Protein AF-A0A1G4YHC2-F1 (afdb_monomer_lite)

pLDDT: mean 73.02, std 13.49, range [47.75, 97.12]

Secondary structure (DSSP, 8-state):
-PPEEE-TTS-EEEE-SSS--B-TTSPBP--SS-EEEEEEEE-SSSS-----EEEEEE--SSTTS----EEE-HHHHHHHHHHHHHHHHHHHHHHHHHHHHHHHHSS--

Sequence (109 aa):
MSARLLDHGGNHWVAHGHTICHKQNGNPDAMPGVGLDVYSYHSAGGSNKSHRPFVLVIVGSGPTAGILPLHITPDDARSLATALNRAAAAADAADAAVQARHRRQEVPA

Structure (mmCIF, N/CA/C/O backbone):
data_AF-A0A1G4YHC2-F1
#
_entry.id   AF-A0A1G4YHC2-F1
#
loop_
_atom_site.group_PDB
_atom_site.id
_atom_site.type_symbol
_atom_site.label_atom_id
_atom_site.label_alt_id
_atom_site.label_comp_id
_atom_site.label_asym_id
_atom_site.label_entity_id
_atom_site.label_seq_id
_atom_site.pdbx_PDB_ins_code
_atom_site.Cartn_x
_atom_site.Cartn_y
_atom_site.Cartn_z
_atom_site.occupancy
_atom_site.B_iso_or_equiv
_atom_site.auth_seq_id
_atom_site.auth_comp_id
_atom_site.auth_asym_id
_atom_site.auth_atom_id
_atom_site.pdbx_PDB_model_num
ATOM 1 N N . MET A 1 1 ? 12.236 16.502 -8.031 1.00 47.75 1 MET A N 1
ATOM 2 C CA . MET A 1 1 ? 13.195 16.025 -9.058 1.00 47.75 1 MET A CA 1
ATOM 3 C C . MET A 1 1 ? 13.102 14.512 -9.086 1.00 47.75 1 MET A C 1
ATOM 5 O O . MET A 1 1 ? 13.240 13.915 -8.030 1.00 47.75 1 MET A O 1
ATOM 9 N N . SER A 1 2 ? 12.823 13.918 -10.245 1.00 54.19 2 SER A N 1
ATOM 10 C CA . SER A 1 2 ? 12.753 12.463 -10.404 1.00 54.19 2 SER A CA 1
ATOM 11 C C . SER A 1 2 ? 14.155 11.888 -10.633 1.00 54.19 2 SER A C 1
ATOM 13 O O . SER A 1 2 ? 14.878 12.378 -11.502 1.00 54.19 2 SER A O 1
ATOM 15 N N . ALA A 1 3 ? 14.557 10.888 -9.846 1.00 63.66 3 ALA A N 1
ATOM 16 C CA . ALA A 1 3 ? 15.840 10.208 -10.006 1.00 63.66 3 ALA A CA 1
ATOM 17 C C . ALA A 1 3 ? 15.655 8.950 -10.868 1.00 63.66 3 ALA A C 1
ATOM 19 O O . ALA A 1 3 ? 14.862 8.069 -10.532 1.00 63.66 3 ALA A O 1
ATOM 20 N N . ARG A 1 4 ? 16.383 8.868 -11.989 1.00 66.69 4 ARG A N 1
ATOM 21 C CA . ARG A 1 4 ? 16.419 7.672 -12.839 1.00 66.69 4 ARG A CA 1
ATOM 22 C C . ARG A 1 4 ? 17.506 6.730 -12.329 1.00 66.69 4 ARG A C 1
ATOM 24 O O . ARG A 1 4 ? 18.675 7.103 -12.309 1.00 66.69 4 ARG A O 1
ATOM 31 N N . LEU A 1 5 ? 17.122 5.514 -11.956 1.00 68.75 5 LEU A N 1
ATOM 32 C CA . LEU A 1 5 ? 18.031 4.466 -11.483 1.00 68.75 5 LEU A CA 1
ATOM 33 C C . LEU A 1 5 ? 18.165 3.406 -12.574 1.00 68.75 5 LEU A C 1
ATOM 35 O O . LEU A 1 5 ? 17.143 2.945 -13.079 1.00 68.75 5 LEU A O 1
ATOM 39 N N . LEU A 1 6 ? 19.395 3.064 -12.965 1.00 71.19 6 LEU A N 1
ATOM 40 C CA . LEU A 1 6 ? 19.687 2.137 -14.062 1.00 71.19 6 LEU A CA 1
ATOM 41 C C . LEU A 1 6 ? 20.525 0.958 -13.564 1.00 71.19 6 LEU A C 1
ATOM 43 O O . LEU A 1 6 ? 21.479 1.160 -12.812 1.00 71.19 6 LEU A O 1
ATOM 47 N N . ASP A 1 7 ? 20.203 -0.247 -14.033 1.00 71.12 7 ASP A N 1
ATOM 48 C CA . ASP A 1 7 ? 21.059 -1.421 -13.864 1.00 71.12 7 ASP A CA 1
ATOM 49 C C . ASP A 1 7 ? 21.890 -1.725 -15.127 1.00 71.12 7 ASP A C 1
ATOM 51 O O . ASP A 1 7 ? 21.682 -1.157 -16.202 1.00 71.12 7 ASP A O 1
ATOM 55 N N . HIS A 1 8 ? 22.848 -2.649 -14.997 1.00 70.56 8 HIS A N 1
ATOM 56 C CA . HIS A 1 8 ? 23.730 -3.078 -16.092 1.00 70.56 8 HIS A CA 1
ATOM 57 C C . HIS A 1 8 ? 22.983 -3.788 -17.237 1.00 70.56 8 HIS A C 1
ATOM 59 O O . HIS A 1 8 ? 23.534 -3.939 -18.324 1.00 70.56 8 HIS A O 1
ATOM 65 N N . GLY A 1 9 ? 21.739 -4.220 -17.008 1.00 73.06 9 GLY A N 1
ATOM 66 C CA . GLY A 1 9 ? 20.872 -4.829 -18.015 1.00 73.06 9 GLY A CA 1
ATOM 67 C C . GLY A 1 9 ? 20.052 -3.812 -18.812 1.00 73.06 9 GLY A C 1
ATOM 68 O O . GLY A 1 9 ? 19.263 -4.215 -19.663 1.00 73.06 9 GLY A O 1
ATOM 69 N N . GLY A 1 10 ? 20.202 -2.508 -18.543 1.00 73.44 10 GLY A N 1
ATOM 70 C CA . GLY A 1 10 ? 19.418 -1.443 -19.173 1.00 73.44 10 GLY A CA 1
ATOM 71 C C . GLY A 1 10 ? 17.999 -1.306 -18.612 1.00 73.44 10 GLY A C 1
ATOM 72 O O . GLY A 1 10 ? 17.206 -0.496 -19.115 1.00 73.44 10 GLY A O 1
ATOM 73 N N . ASN A 1 11 ? 17.659 -2.066 -17.566 1.00 76.94 11 ASN A N 1
ATOM 74 C CA . ASN A 1 11 ? 16.417 -1.848 -16.849 1.00 76.94 11 ASN A CA 1
ATOM 75 C C . ASN A 1 11 ? 16.535 -0.549 -16.054 1.00 76.94 11 ASN A C 1
ATOM 77 O O . ASN A 1 11 ? 17.605 -0.202 -15.546 1.00 76.94 11 ASN A O 1
ATOM 81 N N . HIS A 1 12 ? 15.441 0.198 -15.966 1.00 75.88 12 HIS A N 1
ATOM 82 C CA . HIS A 1 12 ? 15.461 1.449 -15.231 1.00 75.88 12 HIS A CA 1
ATOM 83 C C . HIS A 1 12 ? 14.135 1.774 -14.571 1.00 75.88 12 HIS A C 1
ATOM 85 O O . HIS A 1 12 ? 13.061 1.413 -15.050 1.00 75.88 12 HIS A O 1
ATOM 91 N N . TRP A 1 13 ? 14.240 2.507 -13.473 1.00 78.00 13 TRP A N 1
ATOM 92 C CA . TRP A 1 13 ? 13.125 2.915 -12.635 1.00 78.00 13 TRP A CA 1
ATOM 93 C C . TRP A 1 13 ? 13.164 4.430 -12.487 1.00 78.00 13 TRP A C 1
ATOM 95 O O . TRP A 1 13 ? 14.237 5.038 -12.466 1.00 78.00 13 TRP A O 1
ATOM 105 N N . VAL A 1 14 ? 11.988 5.035 -12.417 1.00 76.50 14 VAL A N 1
ATOM 106 C CA . VAL A 1 14 ? 11.811 6.479 -12.275 1.00 76.50 14 VAL A CA 1
ATOM 107 C C . VAL A 1 14 ? 10.899 6.681 -11.077 1.00 76.50 14 VAL A C 1
ATOM 109 O O . VAL A 1 14 ? 9.725 6.321 -11.154 1.00 76.50 14 VAL A O 1
ATOM 112 N N . ALA A 1 15 ? 11.449 7.191 -9.975 1.00 74.81 15 ALA A N 1
ATOM 113 C CA . ALA A 1 15 ? 10.669 7.567 -8.800 1.00 74.81 15 ALA A CA 1
ATOM 114 C C . ALA A 1 15 ? 10.015 8.934 -9.040 1.00 74.81 15 ALA A C 1
ATOM 116 O O . ALA A 1 15 ? 10.671 9.887 -9.473 1.00 74.81 15 ALA A O 1
ATOM 117 N N . HIS A 1 16 ? 8.714 9.018 -8.797 1.00 76.00 16 HIS A N 1
ATOM 118 C CA . HIS A 1 16 ? 7.889 10.218 -8.948 1.00 76.00 16 HIS A CA 1
ATOM 119 C C . HIS A 1 16 ? 7.570 10.866 -7.593 1.00 76.00 16 HIS A C 1
ATOM 121 O O . HIS A 1 16 ? 7.079 11.993 -7.569 1.00 76.00 16 HIS A O 1
ATOM 127 N N . GLY A 1 17 ? 7.856 10.177 -6.482 1.00 64.69 17 GLY A N 1
ATOM 128 C CA . GLY A 1 17 ? 7.741 10.676 -5.113 1.00 64.69 17 GLY A CA 1
ATOM 129 C C . GLY A 1 17 ? 9.093 10.970 -4.455 1.00 64.69 17 GLY A C 1
ATOM 130 O O . GLY A 1 17 ? 10.151 10.890 -5.078 1.00 64.69 17 GLY A O 1
ATOM 131 N N . HIS A 1 18 ? 9.035 11.406 -3.194 1.00 56.44 18 HIS A N 1
ATOM 132 C CA . HIS A 1 18 ? 10.172 11.981 -2.464 1.00 56.44 18 HIS A CA 1
ATOM 133 C C . HIS A 1 18 ? 10.566 11.218 -1.192 1.00 56.44 18 HIS A C 1
ATOM 135 O O . HIS A 1 18 ? 11.503 11.638 -0.514 1.00 56.44 18 HIS A O 1
ATOM 141 N N . THR A 1 19 ? 9.853 10.154 -0.821 1.00 58.59 19 THR A N 1
ATOM 142 C CA . THR A 1 19 ? 9.883 9.674 0.570 1.00 58.59 19 THR A CA 1
ATOM 143 C C . THR A 1 19 ? 10.750 8.435 0.775 1.00 58.59 19 THR A C 1
ATOM 145 O O . THR A 1 19 ? 11.175 8.202 1.904 1.00 58.59 19 THR A O 1
ATOM 148 N N . ILE A 1 20 ? 11.056 7.657 -0.270 1.00 64.75 20 ILE A N 1
ATOM 149 C CA . ILE A 1 20 ? 11.838 6.425 -0.128 1.00 64.75 20 ILE A CA 1
ATOM 150 C C . ILE A 1 20 ? 13.177 6.558 -0.861 1.00 64.75 20 ILE A C 1
ATOM 152 O O . ILE A 1 20 ? 13.247 6.811 -2.061 1.00 64.75 20 ILE A O 1
ATOM 156 N N . CYS A 1 21 ? 14.277 6.366 -0.131 1.00 65.31 21 CYS A N 1
ATOM 157 C CA . 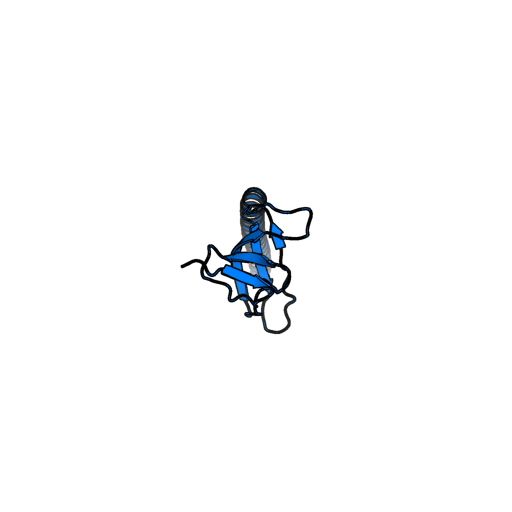CYS A 1 21 ? 15.586 6.174 -0.747 1.00 65.31 21 CYS A CA 1
ATOM 158 C C . CYS A 1 21 ? 15.605 4.802 -1.429 1.00 65.31 21 CYS A C 1
ATOM 160 O O . CYS A 1 21 ? 15.265 3.802 -0.806 1.00 65.31 21 CYS A O 1
ATOM 162 N N . HIS A 1 22 ? 16.012 4.734 -2.693 1.00 64.56 22 HIS A N 1
ATOM 163 C CA . HIS A 1 22 ? 16.115 3.478 -3.438 1.00 64.56 22 HIS A CA 1
ATOM 164 C C . HIS A 1 22 ? 17.580 3.081 -3.642 1.00 64.56 22 HIS A C 1
ATOM 166 O O . HIS A 1 22 ? 18.442 3.918 -3.913 1.00 64.56 22 HIS A O 1
ATOM 172 N N . LYS A 1 23 ? 17.851 1.777 -3.584 1.00 66.12 23 LYS A N 1
ATOM 173 C CA . LYS A 1 23 ? 19.101 1.173 -4.055 1.00 66.12 23 LYS A CA 1
ATOM 174 C C . LYS A 1 23 ? 19.167 1.253 -5.584 1.00 66.12 23 LYS A C 1
ATOM 176 O O . LYS A 1 23 ? 18.146 1.350 -6.261 1.00 66.12 23 LYS A O 1
ATOM 181 N N . GLN A 1 24 ? 20.367 1.121 -6.155 1.00 64.56 24 GLN A N 1
ATOM 182 C CA . GLN A 1 24 ? 20.560 1.143 -7.617 1.00 64.56 24 GLN A CA 1
ATOM 183 C C . GLN A 1 24 ? 19.745 0.077 -8.367 1.00 64.56 24 GLN A C 1
ATOM 185 O O . GLN A 1 24 ? 19.353 0.294 -9.509 1.00 64.56 24 GLN A O 1
ATOM 190 N N . ASN A 1 25 ? 19.448 -1.054 -7.724 1.00 64.06 25 ASN A N 1
ATOM 191 C CA . ASN A 1 25 ? 18.628 -2.122 -8.298 1.00 64.06 25 ASN A CA 1
ATOM 192 C C . ASN A 1 25 ? 17.110 -1.852 -8.230 1.00 64.06 25 ASN A C 1
ATOM 194 O O . ASN A 1 25 ? 16.331 -2.743 -8.550 1.00 64.06 25 ASN A O 1
ATOM 198 N N . GLY A 1 26 ? 16.685 -0.658 -7.804 1.00 61.53 26 GLY A N 1
ATOM 199 C CA . GLY A 1 26 ? 15.279 -0.256 -7.702 1.00 61.53 26 GLY A CA 1
ATOM 200 C C . GLY A 1 26 ? 14.599 -0.660 -6.393 1.00 61.53 26 GLY A C 1
ATOM 201 O O . GLY A 1 26 ? 13.554 -0.099 -6.059 1.00 61.53 26 GLY A O 1
ATOM 202 N N . ASN A 1 27 ? 15.199 -1.561 -5.609 1.00 65.88 27 ASN A N 1
ATOM 203 C CA . ASN A 1 27 ? 14.648 -1.940 -4.311 1.00 65.88 27 ASN A CA 1
ATOM 204 C C . ASN A 1 27 ? 14.752 -0.774 -3.321 1.00 65.88 27 ASN A C 1
ATOM 206 O O . ASN A 1 27 ? 15.759 -0.060 -3.333 1.00 65.88 27 ASN A O 1
ATOM 210 N N . PRO A 1 28 ? 13.763 -0.594 -2.434 1.00 65.00 28 PRO A N 1
ATOM 211 C CA . PRO A 1 28 ? 13.861 0.410 -1.390 1.00 65.00 28 PRO A CA 1
ATOM 212 C C . PRO A 1 28 ? 15.059 0.124 -0.481 1.00 65.00 28 PRO A C 1
ATOM 214 O O . PRO A 1 28 ? 15.361 -1.028 -0.145 1.00 65.00 28 PRO A O 1
ATOM 217 N N . ASP A 1 29 ? 15.765 1.182 -0.102 1.00 65.00 29 ASP A N 1
ATOM 218 C CA . ASP A 1 29 ? 16.703 1.129 1.002 1.00 65.00 29 ASP A CA 1
ATOM 219 C C . ASP A 1 29 ? 15.893 1.045 2.294 1.00 65.00 29 ASP A C 1
ATOM 221 O O . ASP A 1 29 ? 14.876 1.723 2.446 1.00 65.00 29 ASP A O 1
ATOM 225 N N . ALA A 1 30 ? 16.266 0.122 3.173 1.00 54.12 30 ALA A N 1
ATOM 226 C CA . ALA A 1 30 ? 15.440 -0.269 4.306 1.00 54.12 30 ALA A CA 1
ATOM 227 C C . ALA A 1 30 ? 15.367 0.867 5.338 1.00 54.12 30 ALA A C 1
ATOM 229 O O . ALA A 1 30 ? 16.141 0.893 6.290 1.00 54.12 30 ALA A O 1
ATOM 230 N N . MET A 1 31 ? 14.444 1.813 5.159 1.00 55.88 31 MET A N 1
ATOM 231 C CA . MET A 1 31 ? 14.100 2.765 6.207 1.00 55.88 31 MET A CA 1
ATOM 232 C C . MET A 1 31 ? 13.049 2.141 7.133 1.00 55.88 31 MET A C 1
ATOM 234 O O . MET A 1 31 ? 12.014 1.681 6.647 1.00 55.88 31 MET A O 1
ATOM 238 N N . PRO A 1 32 ? 13.272 2.120 8.459 1.00 50.59 32 PRO A N 1
ATOM 239 C CA . PRO A 1 32 ? 12.229 1.743 9.404 1.00 50.59 32 PRO A CA 1
ATOM 240 C C . PRO A 1 32 ? 11.065 2.745 9.318 1.00 50.59 32 PRO A C 1
ATOM 242 O O . PRO A 1 32 ? 11.282 3.952 9.419 1.00 50.59 32 PRO A O 1
ATOM 245 N N . GLY A 1 33 ? 9.834 2.252 9.146 1.00 58.53 33 GLY A N 1
ATOM 246 C CA . GLY A 1 33 ? 8.623 3.075 9.070 1.00 58.53 33 GLY A CA 1
ATOM 247 C C . GLY A 1 33 ? 7.646 2.655 7.967 1.00 58.53 33 GLY A C 1
ATOM 248 O O . GLY A 1 33 ? 7.900 1.742 7.182 1.00 58.53 33 GLY A O 1
ATOM 249 N N . VAL A 1 34 ? 6.501 3.344 7.915 1.00 61.34 34 VAL A N 1
ATOM 250 C CA . VAL A 1 34 ? 5.563 3.259 6.786 1.00 61.34 34 VAL A CA 1
ATOM 251 C C . VAL A 1 34 ? 6.040 4.225 5.706 1.00 61.34 34 VAL A C 1
ATOM 253 O O . VAL A 1 34 ? 6.086 5.433 5.935 1.00 61.34 34 VAL A O 1
ATOM 256 N N . GLY A 1 35 ? 6.410 3.690 4.545 1.00 66.25 35 GLY A N 1
ATOM 257 C CA . GLY A 1 35 ? 6.865 4.460 3.390 1.00 66.25 35 GLY A CA 1
ATOM 258 C C . GLY A 1 35 ? 5.945 4.236 2.196 1.00 66.25 35 GLY A C 1
ATOM 259 O O . GLY A 1 35 ? 5.556 3.105 1.910 1.00 66.25 35 GLY A O 1
ATOM 260 N N . LEU A 1 36 ? 5.600 5.312 1.494 1.00 70.06 36 LEU A N 1
ATOM 261 C CA . LEU A 1 36 ? 4.855 5.267 0.238 1.00 70.06 36 LEU A CA 1
ATOM 262 C C . LEU A 1 36 ? 5.681 5.967 -0.833 1.00 70.06 36 LEU A C 1
ATOM 264 O O . LEU A 1 36 ? 6.123 7.096 -0.625 1.00 70.06 36 LEU A O 1
ATOM 268 N N . ASP A 1 37 ? 5.867 5.309 -1.971 1.00 72.81 37 ASP A N 1
ATOM 269 C CA . ASP A 1 37 ? 6.461 5.937 -3.147 1.00 72.81 37 ASP A CA 1
ATOM 270 C C . ASP A 1 37 ? 5.697 5.542 -4.410 1.00 72.81 37 ASP A C 1
ATOM 272 O O . ASP A 1 37 ? 4.966 4.552 -4.451 1.00 72.81 37 ASP A O 1
ATOM 276 N N . VAL A 1 38 ? 5.856 6.338 -5.458 1.00 74.69 38 VAL A N 1
ATOM 277 C CA . VAL A 1 38 ? 5.302 6.079 -6.781 1.00 74.69 38 VAL A CA 1
ATOM 278 C C . VAL A 1 38 ? 6.470 5.958 -7.730 1.00 74.69 38 VAL A C 1
ATOM 280 O O . VAL A 1 38 ? 7.272 6.879 -7.847 1.00 74.69 38 VAL A O 1
ATOM 283 N N . TYR A 1 39 ? 6.558 4.853 -8.455 1.00 75.88 39 TYR A N 1
ATOM 284 C CA . TYR A 1 39 ? 7.633 4.644 -9.412 1.00 75.88 39 TYR A CA 1
ATOM 285 C C . TYR A 1 39 ? 7.098 4.033 -10.703 1.00 75.88 39 TYR A C 1
ATOM 287 O O . TYR A 1 39 ? 6.084 3.344 -10.723 1.00 75.88 39 TYR A O 1
ATOM 295 N N . SER A 1 40 ? 7.781 4.282 -11.811 1.00 76.31 40 SER A N 1
ATOM 296 C CA . SER A 1 40 ? 7.550 3.565 -13.067 1.00 76.31 40 SER A CA 1
ATOM 297 C C . SER A 1 40 ? 8.773 2.732 -13.407 1.00 76.31 40 SER A C 1
ATOM 299 O O . SER A 1 40 ? 9.894 3.240 -13.333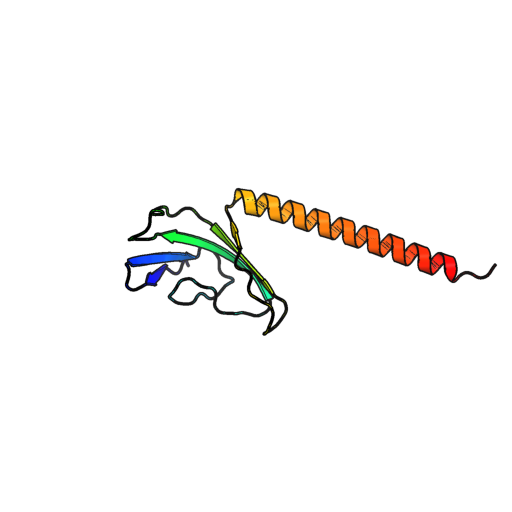 1.00 76.31 40 SER A O 1
ATOM 301 N N . TYR A 1 41 ? 8.553 1.481 -13.803 1.00 75.62 41 TYR A N 1
ATOM 302 C CA . TYR A 1 41 ? 9.601 0.560 -14.229 1.00 75.62 41 TYR A CA 1
ATOM 303 C C . TYR A 1 41 ? 9.648 0.428 -15.744 1.00 75.62 41 TYR A C 1
ATOM 305 O O . TYR A 1 41 ? 8.614 0.414 -16.397 1.00 75.62 41 TYR A O 1
ATOM 313 N N . HIS A 1 42 ? 10.836 0.233 -16.295 1.00 78.06 42 HIS A N 1
ATOM 314 C CA . HIS A 1 42 ? 11.025 -0.294 -17.630 1.00 78.06 42 HIS A CA 1
ATOM 315 C C . HIS A 1 42 ? 12.065 -1.418 -17.609 1.00 78.06 42 HIS A C 1
ATOM 317 O O . HIS A 1 42 ? 13.230 -1.181 -17.277 1.00 78.06 42 HIS A O 1
ATOM 323 N N . SER A 1 43 ? 11.677 -2.619 -18.052 1.00 73.56 43 SER A N 1
ATOM 324 C CA . SER A 1 43 ? 12.624 -3.704 -18.306 1.00 73.56 43 SER A CA 1
ATOM 325 C C . SER A 1 43 ? 13.084 -3.701 -19.761 1.00 73.56 43 SER A C 1
ATOM 327 O O . SER A 1 43 ? 12.260 -3.741 -20.673 1.00 73.56 43 SER A O 1
ATOM 329 N N . ALA A 1 44 ? 14.398 -3.689 -19.991 1.00 67.94 44 ALA A N 1
ATOM 330 C CA . ALA A 1 44 ? 14.964 -3.737 -21.340 1.00 67.94 44 ALA A CA 1
ATOM 331 C C . ALA A 1 44 ? 14.917 -5.148 -21.960 1.00 67.94 44 ALA A C 1
ATOM 333 O O . ALA A 1 44 ? 14.834 -5.267 -23.182 1.00 67.94 44 ALA A O 1
ATOM 334 N N . GLY A 1 45 ? 14.911 -6.203 -21.133 1.00 65.31 45 GLY A N 1
ATOM 335 C CA . GLY A 1 45 ? 14.887 -7.608 -21.573 1.00 65.31 45 GLY A CA 1
ATOM 336 C C . GLY A 1 45 ? 13.609 -8.391 -21.241 1.00 65.31 45 GLY A C 1
ATOM 337 O O . GLY A 1 45 ? 13.452 -9.517 -21.704 1.00 65.31 45 GLY A O 1
ATOM 338 N N . GLY A 1 46 ? 12.701 -7.831 -20.437 1.00 61.31 46 GLY A N 1
ATOM 339 C CA . GLY A 1 46 ? 11.471 -8.498 -20.003 1.00 61.31 46 GLY A CA 1
ATOM 340 C C . GLY A 1 46 ? 10.259 -8.244 -20.906 1.00 61.31 46 GLY A 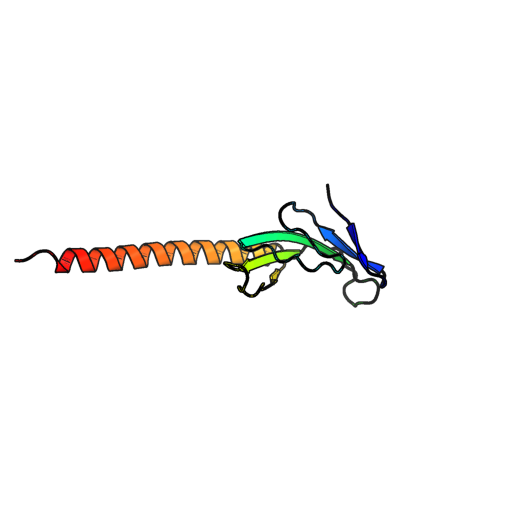C 1
ATOM 341 O O . GLY A 1 46 ? 10.248 -7.349 -21.751 1.00 61.31 46 GLY A O 1
ATOM 342 N N . SER A 1 47 ? 9.181 -8.997 -20.672 1.00 54.91 47 SER A N 1
ATOM 343 C CA . SER A 1 47 ? 7.875 -8.790 -21.322 1.00 54.91 47 SER A CA 1
ATOM 344 C C . SER A 1 47 ? 7.214 -7.454 -20.950 1.00 54.91 47 SER A C 1
ATOM 346 O O . SER A 1 47 ? 6.306 -6.998 -21.642 1.00 54.91 47 SER A O 1
ATOM 348 N N . ASN A 1 48 ? 7.683 -6.801 -19.882 1.00 56.78 48 ASN A N 1
ATOM 349 C CA . ASN A 1 48 ? 7.134 -5.554 -19.361 1.00 56.78 48 ASN A CA 1
ATOM 350 C C . ASN A 1 48 ? 8.012 -4.349 -19.753 1.00 56.78 48 ASN A C 1
ATOM 352 O O . ASN A 1 48 ? 8.816 -3.845 -18.968 1.00 56.78 48 ASN A O 1
ATOM 356 N N . LYS A 1 49 ? 7.832 -3.874 -20.992 1.00 65.19 49 LYS A N 1
ATOM 357 C CA . LYS A 1 49 ? 8.467 -2.653 -21.541 1.00 65.19 49 LYS A CA 1
ATOM 358 C C . LYS A 1 49 ? 7.700 -1.362 -21.206 1.00 65.19 49 LYS A C 1
ATOM 360 O O . LYS A 1 49 ? 7.906 -0.326 -21.831 1.00 65.19 49 LYS A O 1
ATOM 365 N N . SER A 1 50 ? 6.734 -1.420 -20.292 1.00 65.12 50 SER A N 1
ATOM 366 C CA . SER A 1 50 ? 5.784 -0.330 -20.062 1.00 65.12 50 SER A CA 1
ATOM 367 C C . SER A 1 50 ? 6.178 0.521 -18.860 1.00 65.12 50 SER A C 1
ATOM 369 O O . SER A 1 50 ? 6.212 0.001 -17.754 1.00 65.12 50 SER A O 1
ATOM 371 N N . HIS A 1 51 ? 6.333 1.835 -19.055 1.00 69.94 51 HIS A N 1
ATOM 372 C CA . HIS A 1 51 ? 6.511 2.840 -17.992 1.00 69.94 51 HIS A CA 1
ATOM 373 C C . HIS A 1 51 ? 5.251 3.077 -17.142 1.00 69.94 51 HIS A C 1
ATOM 375 O O . HIS A 1 51 ? 5.037 4.181 -16.636 1.00 69.94 51 HIS A O 1
ATOM 381 N N . ARG A 1 52 ? 4.365 2.085 -17.016 1.00 71.38 52 ARG A N 1
ATOM 382 C CA . ARG A 1 52 ? 3.168 2.248 -16.193 1.00 71.38 52 ARG A CA 1
ATOM 383 C C . ARG A 1 52 ? 3.591 2.567 -14.754 1.00 71.38 52 ARG A C 1
ATOM 385 O O . ARG A 1 52 ? 4.542 1.960 -14.259 1.00 71.38 52 ARG A O 1
ATOM 392 N N . PRO A 1 53 ? 2.942 3.547 -14.106 1.00 73.44 53 PRO A N 1
ATOM 393 C CA . PRO A 1 53 ? 3.229 3.858 -12.721 1.00 73.44 53 PRO A CA 1
ATOM 394 C C . PRO A 1 53 ? 2.687 2.746 -11.822 1.00 73.44 53 PRO A C 1
ATOM 396 O O . PRO A 1 53 ? 1.579 2.245 -12.027 1.00 73.44 53 PRO A O 1
ATOM 399 N N . PHE A 1 54 ? 3.464 2.413 -10.806 1.00 77.19 54 PHE A N 1
ATOM 400 C CA . PHE A 1 54 ? 3.105 1.536 -9.708 1.00 77.19 54 PHE A CA 1
ATOM 401 C C . PHE A 1 54 ? 3.289 2.306 -8.406 1.00 77.19 54 PHE A C 1
ATOM 403 O O . PHE A 1 54 ? 4.150 3.183 -8.291 1.00 77.19 54 PHE A O 1
ATOM 410 N N . VAL A 1 55 ? 2.467 1.978 -7.421 1.00 75.12 55 VAL A N 1
ATOM 411 C CA . VAL A 1 55 ? 2.650 2.445 -6.052 1.00 75.12 55 VAL A CA 1
ATOM 412 C C . VAL A 1 55 ? 3.452 1.382 -5.317 1.00 75.12 55 VAL A C 1
ATOM 414 O O . VAL A 1 55 ? 3.080 0.209 -5.351 1.00 75.12 55 VAL A O 1
ATOM 417 N N . LEU A 1 56 ? 4.550 1.797 -4.687 1.00 75.25 56 LEU A N 1
ATOM 418 C CA . LEU A 1 56 ? 5.307 1.007 -3.727 1.00 75.25 56 LEU A CA 1
ATOM 419 C C . LEU A 1 56 ? 4.780 1.325 -2.332 1.00 75.25 56 LEU A C 1
ATOM 421 O O . LEU A 1 56 ? 4.884 2.459 -1.862 1.00 75.25 56 LEU A O 1
ATOM 425 N N . VAL A 1 57 ? 4.249 0.309 -1.664 1.00 72.75 57 VAL A N 1
ATOM 426 C CA . VAL A 1 57 ? 3.895 0.396 -0.247 1.00 72.75 57 VAL A CA 1
ATOM 427 C C . VAL A 1 57 ? 4.935 -0.369 0.556 1.00 72.75 57 VAL A C 1
ATOM 429 O O . VAL A 1 57 ? 5.186 -1.539 0.272 1.00 72.75 57 VAL A O 1
ATOM 432 N N . ILE A 1 58 ? 5.524 0.287 1.556 1.00 69.62 58 ILE A N 1
ATOM 433 C CA . ILE A 1 58 ? 6.386 -0.327 2.565 1.00 69.62 58 ILE A CA 1
ATOM 434 C C . ILE A 1 58 ? 5.661 -0.258 3.900 1.00 69.62 58 ILE A C 1
ATOM 436 O O . ILE A 1 58 ? 5.384 0.826 4.414 1.00 69.62 58 ILE A O 1
ATOM 440 N N . VAL A 1 59 ? 5.373 -1.426 4.467 1.00 66.94 59 VAL A N 1
ATOM 441 C CA . VAL A 1 59 ? 4.794 -1.552 5.804 1.00 66.94 59 VAL A CA 1
ATOM 442 C C . VAL A 1 59 ? 5.796 -2.278 6.686 1.00 66.94 59 VAL A C 1
ATOM 444 O O . VAL A 1 59 ? 6.064 -3.455 6.469 1.00 66.94 59 VAL A O 1
ATOM 447 N N . GLY A 1 60 ? 6.344 -1.581 7.679 1.00 61.69 60 GLY A N 1
ATOM 448 C CA . GLY A 1 60 ? 7.201 -2.201 8.678 1.00 61.69 60 GLY A CA 1
ATOM 449 C C . GLY A 1 60 ? 7.491 -1.278 9.855 1.00 61.69 60 GLY A C 1
ATOM 450 O O . GLY A 1 60 ? 7.980 -0.163 9.687 1.00 61.69 60 GLY A O 1
ATOM 451 N N . SER A 1 61 ? 7.201 -1.740 11.070 1.00 52.00 61 SER A N 1
ATOM 452 C CA . SER A 1 61 ? 7.594 -1.058 12.302 1.00 52.00 61 SER A CA 1
ATOM 453 C C . SER A 1 61 ? 8.924 -1.616 12.809 1.00 52.00 61 SER A C 1
ATOM 455 O O . SER A 1 61 ? 8.968 -2.684 13.418 1.00 52.00 61 SER A O 1
ATOM 457 N N . GLY A 1 62 ? 10.005 -0.872 12.589 1.00 52.03 62 GLY A N 1
ATOM 458 C CA . GLY A 1 62 ? 11.302 -1.151 13.202 1.00 52.03 62 GLY A CA 1
ATOM 459 C C . GLY A 1 62 ? 12.298 -1.926 12.326 1.00 52.03 62 GLY A C 1
ATOM 460 O O . GLY A 1 62 ? 11.983 -2.325 11.208 1.00 52.03 62 GLY A O 1
ATOM 461 N N . PRO A 1 63 ? 13.528 -2.116 12.834 1.00 50.19 63 PRO A N 1
ATOM 462 C CA . PRO A 1 63 ? 14.685 -2.597 12.069 1.00 50.19 63 PRO A CA 1
ATOM 463 C C . PRO A 1 63 ? 14.603 -4.069 11.629 1.00 50.19 63 PRO A C 1
ATOM 465 O O . PRO A 1 63 ? 15.404 -4.503 10.807 1.00 50.19 63 PRO A O 1
ATOM 468 N N . THR A 1 64 ? 13.652 -4.836 12.167 1.00 51.34 64 THR A N 1
ATOM 469 C CA . THR A 1 64 ? 13.413 -6.252 11.837 1.00 51.34 64 THR A CA 1
ATOM 470 C C . THR A 1 64 ? 12.074 -6.491 11.145 1.00 51.34 64 THR A C 1
ATOM 472 O O . THR A 1 64 ? 11.769 -7.631 10.792 1.00 51.34 64 THR A O 1
ATOM 475 N N . ALA A 1 65 ? 11.257 -5.450 10.954 1.00 53.41 65 ALA A N 1
ATOM 476 C CA . ALA A 1 65 ? 9.993 -5.611 10.262 1.00 53.41 65 ALA A CA 1
ATOM 477 C C . ALA A 1 65 ? 10.268 -5.921 8.791 1.00 53.41 65 ALA A C 1
ATOM 479 O O . ALA A 1 65 ? 10.957 -5.170 8.099 1.00 53.41 65 ALA A O 1
ATOM 480 N N . GLY A 1 66 ? 9.749 -7.058 8.327 1.00 52.94 66 GLY A N 1
ATOM 481 C CA . GLY A 1 66 ? 9.842 -7.435 6.928 1.00 52.94 66 GLY A CA 1
ATOM 482 C C . GLY A 1 66 ? 9.260 -6.323 6.067 1.00 52.94 66 GLY A C 1
ATOM 483 O O . GLY A 1 66 ? 8.095 -5.968 6.215 1.00 52.94 66 GLY A O 1
ATOM 484 N N . ILE A 1 67 ? 10.076 -5.770 5.173 1.00 55.03 67 ILE A N 1
ATOM 485 C CA . ILE A 1 67 ? 9.587 -4.911 4.100 1.00 55.03 67 ILE A CA 1
ATOM 486 C C . ILE A 1 67 ? 8.708 -5.816 3.244 1.00 55.03 67 ILE A C 1
ATOM 488 O O . ILE A 1 67 ? 9.219 -6.740 2.612 1.00 55.03 67 ILE A O 1
ATOM 492 N N . LEU A 1 68 ? 7.397 -5.584 3.248 1.00 60.00 68 LEU A N 1
ATOM 493 C CA . LEU A 1 68 ? 6.508 -6.175 2.258 1.00 60.00 68 LEU A CA 1
ATOM 494 C C . LEU A 1 68 ? 6.336 -5.160 1.124 1.00 60.00 68 LEU A C 1
ATOM 496 O O . LEU A 1 68 ? 5.446 -4.316 1.226 1.00 60.00 68 LEU A O 1
ATOM 500 N N . PRO A 1 69 ? 7.183 -5.185 0.075 1.00 62.88 69 PRO A N 1
ATOM 501 C CA . PRO A 1 69 ? 6.995 -4.309 -1.065 1.00 62.88 69 PRO A CA 1
ATOM 502 C C . PRO A 1 69 ? 5.752 -4.772 -1.824 1.00 62.88 69 PRO A C 1
ATOM 504 O O . PRO A 1 69 ? 5.746 -5.826 -2.460 1.00 62.88 69 PRO A O 1
ATOM 507 N N . LEU A 1 70 ? 4.682 -3.987 -1.751 1.00 69.56 70 LEU A N 1
ATOM 508 C CA . LEU A 1 70 ? 3.512 -4.197 -2.597 1.00 69.56 70 LEU A CA 1
ATOM 509 C C . LEU A 1 70 ? 3.646 -3.304 -3.823 1.00 69.56 70 LEU A C 1
ATOM 511 O O . LEU A 1 70 ? 3.646 -2.083 -3.694 1.00 69.56 70 LEU A O 1
ATOM 515 N N . HIS A 1 71 ? 3.771 -3.925 -4.995 1.00 74.25 71 HIS A N 1
ATOM 516 C CA . HIS A 1 71 ? 3.740 -3.248 -6.288 1.00 74.25 71 HIS A CA 1
ATOM 517 C C . HIS A 1 71 ? 2.315 -3.306 -6.829 1.00 74.25 71 HIS A C 1
ATOM 519 O O . HIS A 1 71 ? 1.884 -4.342 -7.336 1.00 74.25 71 HIS A O 1
ATOM 525 N N . ILE A 1 72 ? 1.575 -2.209 -6.694 1.00 79.00 72 ILE A N 1
ATOM 526 C CA . ILE A 1 72 ? 0.153 -2.160 -7.055 1.00 79.00 72 ILE A CA 1
ATOM 527 C C . ILE A 1 72 ? -0.131 -1.049 -8.060 1.00 79.00 72 ILE A C 1
ATOM 529 O O . ILE A 1 72 ? 0.609 -0.067 -8.157 1.00 79.00 72 ILE A O 1
ATOM 533 N N . THR A 1 73 ? -1.204 -1.202 -8.834 1.00 83.69 73 THR A N 1
ATOM 534 C CA . THR A 1 73 ? -1.643 -0.154 -9.761 1.00 83.69 73 THR A CA 1
ATOM 535 C C . THR A 1 73 ? -2.211 1.051 -8.993 1.00 83.69 73 THR A C 1
ATOM 537 O O . THR A 1 73 ? -2.579 0.919 -7.822 1.00 83.69 73 THR A O 1
ATOM 540 N N . PRO A 1 74 ? -2.339 2.238 -9.618 1.00 82.88 74 PRO A N 1
ATOM 541 C CA . PRO A 1 74 ? -2.993 3.380 -8.977 1.00 82.88 74 PRO A CA 1
ATOM 542 C C . PRO A 1 74 ? -4.438 3.095 -8.535 1.00 82.88 74 PRO A C 1
ATOM 544 O O . PRO A 1 74 ? -4.880 3.607 -7.507 1.00 82.88 74 PRO A O 1
ATOM 547 N N . ASP A 1 75 ? -5.180 2.277 -9.283 1.00 86.56 75 ASP A N 1
ATOM 548 C CA . ASP A 1 75 ? -6.566 1.923 -8.951 1.00 86.56 75 ASP A CA 1
ATOM 549 C C . ASP A 1 75 ? -6.629 0.970 -7.749 1.00 86.56 75 ASP A C 1
ATOM 551 O O . ASP A 1 75 ? -7.414 1.188 -6.819 1.00 86.56 75 ASP A O 1
ATOM 555 N N . ASP A 1 76 ? -5.732 -0.016 -7.704 1.00 85.19 76 ASP A N 1
ATOM 556 C CA . ASP A 1 76 ? -5.573 -0.897 -6.545 1.00 85.19 76 ASP A CA 1
ATOM 557 C C . ASP A 1 76 ? -5.127 -0.113 -5.306 1.00 85.19 76 ASP A C 1
ATOM 559 O O . ASP A 1 76 ? -5.615 -0.368 -4.208 1.00 85.19 76 ASP A O 1
ATOM 563 N N . ALA A 1 77 ? -4.262 0.896 -5.466 1.00 84.44 77 ALA A N 1
ATOM 564 C CA . ALA A 1 77 ? -3.826 1.754 -4.367 1.00 84.44 77 ALA A CA 1
ATOM 565 C C . ALA A 1 77 ? -4.984 2.553 -3.755 1.00 84.44 77 ALA A C 1
ATOM 567 O O . ALA A 1 77 ? -5.103 2.628 -2.530 1.00 84.44 77 ALA A O 1
ATOM 568 N N . ARG A 1 78 ? -5.884 3.107 -4.581 1.00 87.88 78 ARG A N 1
ATOM 569 C CA . ARG A 1 78 ? -7.095 3.790 -4.084 1.00 87.88 78 ARG A CA 1
ATOM 570 C C . ARG A 1 78 ? -8.041 2.820 -3.374 1.00 87.88 78 ARG A C 1
ATOM 572 O O . ARG A 1 78 ? -8.602 3.157 -2.326 1.00 87.88 78 ARG A O 1
ATOM 579 N N . SER A 1 79 ? -8.191 1.615 -3.919 1.00 89.75 79 SER A N 1
ATOM 580 C CA . SER A 1 79 ? -8.994 0.548 -3.312 1.00 89.75 79 SER A CA 1
ATOM 581 C C . SER A 1 79 ? -8.432 0.134 -1.949 1.00 89.75 79 SER A C 1
ATOM 583 O O . SER A 1 79 ? -9.171 0.077 -0.965 1.00 89.75 79 SER A O 1
ATOM 585 N N . LEU A 1 80 ? -7.113 -0.058 -1.863 1.00 86.50 80 LEU A N 1
ATOM 586 C CA . LEU A 1 80 ? -6.408 -0.398 -0.631 1.00 86.50 80 LEU A CA 1
ATOM 587 C C . LEU A 1 80 ? -6.545 0.706 0.422 1.00 86.50 80 LEU A C 1
ATOM 589 O O . LEU A 1 80 ? -6.900 0.413 1.561 1.00 86.50 80 LEU A O 1
ATOM 593 N N . ALA A 1 81 ? -6.345 1.973 0.049 1.00 87.38 81 ALA A N 1
ATOM 594 C CA . ALA A 1 81 ? -6.518 3.103 0.963 1.00 87.38 81 ALA A CA 1
ATOM 595 C C . ALA A 1 81 ? -7.940 3.158 1.549 1.00 87.38 81 ALA A C 1
ATOM 597 O O . ALA A 1 81 ? -8.126 3.353 2.750 1.00 87.38 81 ALA A O 1
ATOM 598 N N . THR A 1 82 ? -8.955 2.913 0.715 1.00 92.81 82 THR A N 1
ATOM 599 C CA . THR A 1 82 ? -10.354 2.849 1.160 1.00 92.81 82 THR A CA 1
ATOM 600 C C . THR A 1 82 ? -10.578 1.707 2.154 1.00 92.81 82 THR A C 1
ATOM 602 O O . THR A 1 82 ? -11.251 1.896 3.168 1.00 92.81 82 THR A O 1
ATOM 605 N N . ALA A 1 83 ? -10.012 0.528 1.885 1.00 90.75 83 ALA A N 1
ATOM 606 C CA . ALA A 1 83 ? -10.116 -0.625 2.774 1.00 90.75 83 ALA A CA 1
ATOM 607 C C . ALA A 1 83 ? -9.429 -0.375 4.127 1.00 90.75 83 ALA A C 1
ATOM 609 O O . ALA A 1 83 ? -10.021 -0.657 5.169 1.00 90.75 83 ALA A O 1
ATOM 610 N N . LEU A 1 84 ? -8.230 0.217 4.120 1.00 88.44 84 LEU A N 1
ATOM 611 C CA . LEU A 1 84 ? -7.484 0.559 5.334 1.00 88.44 84 LEU A CA 1
ATOM 612 C C . LEU A 1 84 ? -8.242 1.567 6.207 1.00 88.44 84 LEU A C 1
ATOM 614 O O . LEU A 1 84 ? -8.378 1.348 7.408 1.00 88.44 84 LEU A O 1
ATOM 618 N N . ASN A 1 85 ? -8.820 2.614 5.610 1.00 92.62 85 ASN A N 1
ATOM 619 C CA . ASN A 1 85 ? -9.630 3.591 6.346 1.00 92.62 85 ASN A CA 1
ATOM 620 C C . ASN A 1 85 ? -10.861 2.950 7.008 1.00 92.62 85 ASN A C 1
ATOM 622 O O . ASN A 1 85 ? -11.193 3.268 8.148 1.00 92.62 85 ASN A O 1
ATOM 626 N N . ARG A 1 86 ? -11.533 2.018 6.317 1.00 95.56 86 ARG A N 1
ATOM 627 C CA . ARG A 1 86 ? -12.669 1.277 6.894 1.00 95.56 86 ARG A CA 1
ATOM 628 C C . ARG A 1 86 ? -12.241 0.380 8.051 1.00 95.56 86 ARG A C 1
ATOM 630 O O . ARG A 1 86 ? -12.949 0.311 9.050 1.00 95.56 86 ARG A O 1
ATOM 637 N N . ALA A 1 87 ? -11.102 -0.297 7.917 1.00 91.69 87 ALA A N 1
ATOM 638 C CA . ALA A 1 87 ? -10.566 -1.153 8.969 1.00 91.69 87 ALA A CA 1
ATOM 639 C C . ALA A 1 87 ? -10.2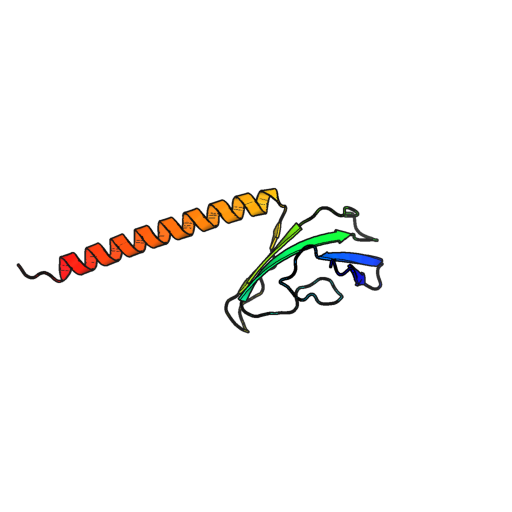08 -0.349 10.230 1.00 91.69 87 ALA A C 1
ATOM 641 O O . ALA A 1 87 ? -10.554 -0.777 11.328 1.00 91.69 87 ALA A O 1
ATOM 642 N N . ALA A 1 88 ? -9.596 0.830 10.075 1.00 93.31 88 ALA A N 1
ATOM 643 C CA . ALA A 1 88 ? -9.290 1.726 11.191 1.00 93.31 88 ALA A CA 1
ATOM 644 C C . ALA A 1 88 ? -10.562 2.157 11.942 1.00 93.31 8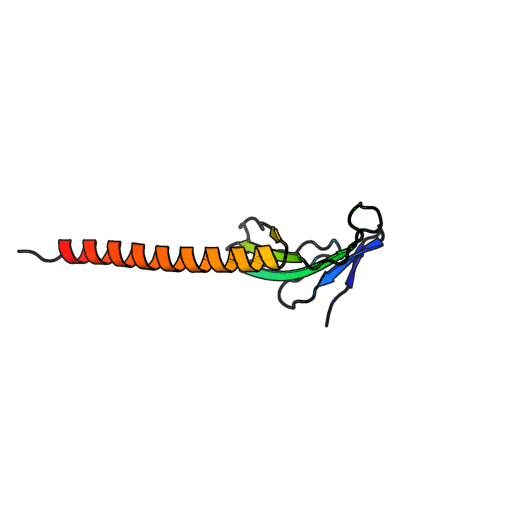8 ALA A C 1
ATOM 646 O O . ALA A 1 88 ? -10.663 1.951 13.147 1.00 93.31 88 ALA A O 1
ATOM 647 N N . ALA A 1 89 ? -11.587 2.626 11.222 1.00 95.94 89 ALA A N 1
ATOM 648 C CA . ALA A 1 89 ? -12.857 3.016 11.839 1.00 95.94 89 ALA A CA 1
ATOM 649 C C . ALA A 1 89 ? -13.557 1.848 12.566 1.00 95.94 89 ALA A C 1
ATOM 651 O O . ALA A 1 89 ? -14.168 2.035 13.619 1.00 95.94 89 ALA A O 1
ATOM 652 N N . ALA A 1 90 ? -13.471 0.631 12.019 1.00 95.62 90 ALA A N 1
ATOM 653 C CA . ALA A 1 90 ? -14.002 -0.562 12.674 1.00 95.62 90 ALA A CA 1
ATOM 654 C C . ALA A 1 90 ? -13.232 -0.910 13.960 1.00 95.62 90 ALA A C 1
ATOM 656 O O . ALA A 1 90 ? -13.852 -1.319 14.943 1.00 95.62 90 ALA A O 1
ATOM 657 N N . ALA A 1 91 ? -11.909 -0.728 13.969 1.00 94.44 91 ALA A N 1
ATOM 658 C CA . ALA A 1 91 ? -11.083 -0.918 15.157 1.00 94.44 91 ALA A CA 1
ATOM 659 C C . ALA A 1 91 ? -11.433 0.097 16.258 1.00 94.44 91 ALA A C 1
ATOM 661 O O . ALA A 1 91 ? -11.645 -0.312 17.398 1.00 94.44 91 ALA A O 1
ATOM 662 N N . ASP A 1 92 ? -11.602 1.377 15.912 1.00 97.12 92 ASP A N 1
ATOM 663 C CA . ASP A 1 92 ? -12.011 2.424 16.860 1.00 97.12 92 ASP A CA 1
ATOM 664 C C . ASP A 1 92 ? -13.377 2.113 17.495 1.00 97.12 92 ASP A C 1
ATOM 666 O O . ASP A 1 92 ? -13.569 2.229 18.708 1.00 97.12 92 ASP A O 1
ATOM 670 N N . ALA A 1 93 ? -14.338 1.661 16.683 1.00 95.62 93 ALA A N 1
ATOM 671 C CA . ALA A 1 93 ? -15.658 1.266 17.168 1.00 95.62 93 ALA A CA 1
ATOM 672 C C . ALA A 1 93 ? -15.594 0.045 18.102 1.00 95.62 93 ALA A C 1
ATOM 674 O O . ALA A 1 93 ? -16.317 -0.014 19.102 1.00 95.62 93 ALA A O 1
ATOM 675 N N . ALA A 1 94 ? -14.735 -0.929 17.787 1.00 95.94 94 ALA A N 1
ATOM 676 C CA . ALA A 1 94 ? -14.527 -2.103 18.622 1.00 95.94 94 ALA A CA 1
ATOM 677 C C . ALA A 1 94 ? -13.896 -1.729 19.971 1.00 95.94 94 ALA A C 1
ATOM 679 O O . ALA A 1 94 ? -14.388 -2.180 21.008 1.00 95.94 94 ALA A O 1
ATOM 680 N N . ASP A 1 95 ? -12.877 -0.866 19.975 1.00 95.62 95 ASP A N 1
ATOM 681 C CA . ASP A 1 95 ? -12.251 -0.383 21.207 1.00 95.62 95 ASP A CA 1
ATOM 682 C C . ASP A 1 95 ? -13.260 0.378 22.077 1.00 95.62 95 ASP A C 1
ATOM 684 O O . ASP A 1 95 ? -13.454 0.047 23.249 1.00 95.62 95 ASP A O 1
ATOM 688 N N . ALA A 1 96 ? -14.036 1.295 21.490 1.00 94.62 96 ALA A N 1
ATOM 689 C CA . ALA A 1 96 ? -15.093 2.007 22.207 1.00 94.62 96 ALA A CA 1
ATOM 690 C C . ALA A 1 96 ? -16.117 1.054 22.857 1.00 94.62 96 ALA A C 1
ATOM 692 O O . ALA A 1 96 ? -16.537 1.269 24.000 1.00 94.62 96 ALA A O 1
ATOM 693 N N . ALA A 1 97 ? -16.501 -0.022 22.161 1.00 94.19 97 ALA A N 1
ATOM 694 C CA . ALA A 1 97 ? -17.411 -1.034 22.689 1.00 94.19 97 ALA A CA 1
ATOM 695 C C . ALA A 1 97 ? -16.796 -1.831 23.853 1.00 94.19 97 ALA A C 1
ATOM 697 O O . ALA A 1 97 ? -17.490 -2.115 24.834 1.00 94.19 97 ALA A O 1
ATOM 698 N N . VAL A 1 98 ? -15.506 -2.166 23.773 1.00 95.25 98 VAL A N 1
ATOM 699 C CA . VAL A 1 98 ? -14.759 -2.820 24.858 1.00 95.25 98 VAL A CA 1
ATOM 700 C C . VAL A 1 98 ? -14.690 -1.903 26.083 1.00 95.25 98 VAL A C 1
ATOM 702 O O . VAL A 1 98 ? -15.101 -2.307 27.173 1.00 95.25 98 VAL A O 1
ATOM 705 N N . GLN A 1 99 ? -14.305 -0.638 25.909 1.00 93.31 99 GLN A N 1
ATOM 706 C CA . GLN A 1 99 ? -14.224 0.342 27.000 1.00 93.31 99 GLN A CA 1
ATOM 707 C C . GLN A 1 99 ? -15.586 0.628 27.654 1.00 93.31 99 GLN A C 1
ATOM 709 O O . GLN A 1 99 ? -15.675 0.879 28.858 1.00 93.31 99 GLN A O 1
ATOM 714 N N . ALA A 1 100 ? -16.675 0.606 26.881 1.00 91.00 100 ALA A N 1
ATOM 715 C CA . ALA A 1 100 ? -18.025 0.767 27.418 1.00 91.00 100 ALA A CA 1
ATOM 716 C C . ALA A 1 100 ? -18.456 -0.427 28.286 1.00 91.00 100 ALA A C 1
ATOM 718 O O . ALA A 1 100 ? -19.181 -0.242 29.265 1.00 91.00 100 ALA A O 1
ATOM 719 N N . ARG A 1 101 ? -18.014 -1.646 27.950 1.00 90.06 101 ARG A N 1
ATOM 720 C CA . ARG A 1 101 ? -18.279 -2.848 28.757 1.00 90.06 101 ARG A CA 1
ATOM 721 C C . ARG A 1 101 ? -17.523 -2.812 30.079 1.00 90.06 101 ARG A C 1
ATOM 723 O O . ARG A 1 101 ? -18.150 -3.045 31.107 1.00 90.06 101 ARG A O 1
ATOM 730 N N . HIS A 1 102 ? -16.238 -2.456 30.062 1.00 87.12 102 HIS A N 1
ATOM 731 C CA . HIS A 1 102 ? -15.434 -2.344 31.283 1.00 87.12 102 HIS A CA 1
ATOM 732 C C . HIS A 1 102 ? -16.026 -1.329 32.268 1.00 87.12 102 HIS A C 1
ATOM 734 O O . HIS A 1 102 ? -16.295 -1.672 33.415 1.00 87.12 102 HIS A O 1
ATOM 740 N N . ARG A 1 103 ? -16.390 -0.129 31.796 1.00 83.00 103 ARG A N 1
ATOM 741 C CA . ARG A 1 103 ? -17.008 0.904 32.650 1.00 83.00 103 ARG A CA 1
ATOM 742 C C . ARG A 1 103 ? -18.344 0.495 33.274 1.00 83.00 103 ARG A C 1
ATOM 744 O O . ARG A 1 103 ? -18.677 0.964 34.354 1.00 83.00 103 ARG A O 1
ATOM 751 N N . ARG A 1 104 ? -19.127 -0.369 32.619 1.00 75.69 104 ARG A N 1
ATOM 752 C CA . ARG A 1 104 ? -20.392 -0.885 33.179 1.00 75.69 104 ARG A CA 1
ATOM 753 C C . ARG A 1 104 ? -20.184 -1.945 34.259 1.00 75.69 104 ARG A C 1
ATOM 755 O O . ARG A 1 104 ? -21.093 -2.163 35.047 1.00 75.69 104 ARG A O 1
ATOM 762 N N . GLN A 1 105 ? -19.033 -2.611 34.273 1.00 72.31 105 GLN A N 1
ATOM 763 C CA . GLN A 1 105 ? -18.695 -3.632 35.268 1.00 72.31 105 GLN A CA 1
ATOM 764 C C . GLN A 1 105 ? -18.082 -3.034 36.544 1.00 72.31 105 GLN A C 1
ATOM 766 O O . GLN A 1 105 ? -18.095 -3.688 37.579 1.00 72.31 105 GLN A O 1
ATOM 771 N N . GLU A 1 106 ? -17.577 -1.799 36.483 1.00 69.25 106 GLU A N 1
ATOM 772 C CA . GLU A 1 106 ? -16.928 -1.106 37.606 1.00 69.25 106 GLU A CA 1
ATOM 773 C C . GLU A 1 106 ? -17.890 -0.304 38.500 1.00 69.25 106 GLU A C 1
ATOM 775 O O . GLU A 1 106 ? -17.469 0.201 39.537 1.00 69.25 106 GLU A O 1
ATOM 780 N N . VAL A 1 107 ? -19.174 -0.183 38.140 1.00 56.19 107 VAL A N 1
ATOM 781 C CA . VAL A 1 107 ? -20.184 0.477 38.986 1.00 56.19 107 VAL A CA 1
ATOM 782 C C . VAL A 1 107 ? -20.800 -0.570 39.925 1.00 56.19 107 VAL A C 1
ATOM 784 O O . VAL A 1 107 ? -21.528 -1.438 39.436 1.00 56.19 107 VAL A O 1
ATOM 787 N N . PRO A 1 108 ? -20.540 -0.530 41.250 1.00 54.84 108 PRO A N 1
ATOM 788 C CA . PRO A 1 108 ? -21.238 -1.389 42.197 1.00 54.84 108 PRO A CA 1
ATOM 789 C C . PRO A 1 108 ? -22.697 -0.931 42.308 1.00 54.84 108 PRO A C 1
ATOM 791 O O . PRO A 1 108 ? -22.978 0.267 42.227 1.00 54.84 108 PRO A O 1
ATOM 794 N N . ALA A 1 109 ? -23.600 -1.901 42.463 1.00 61.78 109 ALA A N 1
ATOM 795 C CA . ALA A 1 109 ? -25.022 -1.677 42.722 1.00 61.78 109 ALA A CA 1
ATOM 796 C C . ALA A 1 109 ? -25.270 -0.922 44.037 1.00 61.78 109 ALA A C 1
ATOM 798 O O . ALA A 1 109 ? -24.477 -1.121 44.988 1.00 61.78 109 ALA A O 1
#

Radius of gyration: 20.46 Å; chains: 1; bounding box: 49×25×64 Å

Foldseek 3D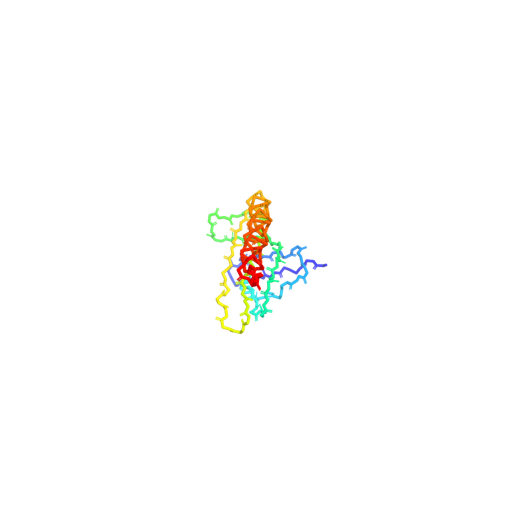i:
DWDWAADPQRKIKTWPDDWFDADSVRHTDDDADWDKTKMFIAGPPDPRRDRAIWIWTFDHHDDPGDGPTDTHHPVVVVVVVVVVVVVVVVVVVVVVVVVVVVVVVPDDD